Protein AF-A0A932DG18-F1 (afdb_monomer_lite)

Secondary structure (DSSP, 8-state):
---------PPPHHHHHHHHHHHHHHHHHGGGS-HHHHHHHHHHHHHTS--SSPPPPPPP--HHHHHHHHHHHHTT--HHHHHHHHHHHHHH-----PPP---

Sequence (103 aa):
MGNPHASGKRLSGAEMRRLLELREMIKVESLQLPRPLQHRLLEILETARPWQIPPQPLPEMSRGELIRAIRWRLGTIPLAGAQAAAEFIARHRIRRRPPSSAR

pLDDT: mean 82.1, std 17.54, range [35.34, 96.06]

Structure (mmCIF, N/CA/C/O backbone):
data_AF-A0A932DG18-F1
#
_entry.id   AF-A0A932DG18-F1
#
loop_
_atom_site.group_PDB
_atom_site.id
_atom_site.type_symbol
_atom_site.label_atom_id
_atom_site.label_alt_id
_atom_site.label_comp_id
_atom_site.label_asym_id
_atom_site.label_entity_id
_atom_site.label_seq_id
_atom_site.pdbx_PDB_ins_code
_atom_site.Cartn_x
_atom_site.Cartn_y
_atom_site.Cartn_z
_atom_site.occupancy
_atom_site.B_iso_or_equiv
_atom_site.auth_seq_id
_atom_site.auth_comp_id
_atom_site.auth_asym_id
_atom_site.auth_atom_id
_atom_site.pdbx_PDB_model_num
ATOM 1 N N . MET A 1 1 ? 25.057 14.277 -22.034 1.00 39.41 1 MET A N 1
ATOM 2 C CA . MET A 1 1 ? 24.244 14.055 -20.817 1.00 39.41 1 MET A CA 1
ATOM 3 C C . MET A 1 1 ? 22.809 13.801 -21.253 1.00 39.41 1 MET A C 1
ATOM 5 O O . MET A 1 1 ? 22.143 14.739 -21.660 1.00 39.41 1 MET A O 1
ATOM 9 N N . GLY A 1 2 ? 22.374 12.540 -21.297 1.00 35.34 2 GLY A N 1
ATOM 10 C CA . GLY A 1 2 ? 21.003 12.184 -21.675 1.00 35.34 2 GLY A CA 1
ATOM 11 C C . GLY A 1 2 ? 20.171 11.928 -20.424 1.00 35.34 2 GLY A C 1
ATOM 12 O O . GLY A 1 2 ? 20.551 11.084 -19.621 1.00 35.34 2 GLY A O 1
ATOM 13 N N . ASN A 1 3 ? 19.067 12.653 -20.253 1.00 44.03 3 ASN A N 1
ATOM 14 C CA . ASN A 1 3 ? 18.037 12.331 -19.265 1.00 44.03 3 ASN A CA 1
ATOM 15 C C . ASN A 1 3 ? 17.191 11.161 -19.796 1.00 44.03 3 ASN A C 1
ATOM 17 O O . ASN A 1 3 ? 16.498 11.351 -20.798 1.00 44.03 3 ASN A O 1
ATOM 21 N N . PRO A 1 4 ? 17.177 9.973 -19.161 1.00 43.81 4 PRO A N 1
ATOM 22 C CA . PRO A 1 4 ? 16.233 8.925 -19.511 1.00 43.81 4 PRO A CA 1
ATOM 23 C C . PRO A 1 4 ? 14.919 9.188 -18.767 1.00 43.81 4 PRO A C 1
ATOM 25 O O . PRO A 1 4 ? 14.626 8.580 -17.737 1.00 43.81 4 PRO A O 1
ATOM 28 N N . HIS A 1 5 ? 14.113 10.126 -19.267 1.00 43.00 5 HIS A N 1
ATOM 29 C CA . HIS A 1 5 ? 12.722 10.207 -18.839 1.00 43.00 5 HIS A CA 1
ATOM 30 C C . HIS A 1 5 ? 12.000 8.922 -19.252 1.00 43.00 5 HIS A C 1
ATOM 32 O O . HIS A 1 5 ? 11.795 8.664 -20.432 1.00 43.00 5 HIS A O 1
ATOM 38 N N . ALA A 1 6 ? 11.643 8.129 -18.240 1.00 49.78 6 ALA A N 1
ATOM 39 C CA . ALA A 1 6 ? 10.539 7.182 -18.239 1.00 49.78 6 ALA A CA 1
ATOM 40 C C . ALA A 1 6 ? 10.371 6.372 -19.537 1.00 49.78 6 ALA A C 1
ATOM 42 O O . ALA A 1 6 ? 9.382 6.516 -20.255 1.00 49.78 6 ALA A O 1
ATOM 43 N N . SER A 1 7 ? 11.281 5.426 -19.782 1.00 46.28 7 SER A N 1
ATOM 44 C CA . SER A 1 7 ? 10.915 4.239 -20.553 1.00 46.28 7 SER A CA 1
ATOM 45 C C . SER A 1 7 ? 9.737 3.587 -19.834 1.00 46.28 7 SER A C 1
ATOM 47 O O . SER A 1 7 ? 9.916 2.939 -18.802 1.00 46.28 7 SER A O 1
ATOM 49 N N . GLY A 1 8 ? 8.524 3.807 -20.343 1.00 56.59 8 GLY A N 1
ATOM 50 C CA . GLY A 1 8 ? 7.307 3.134 -19.912 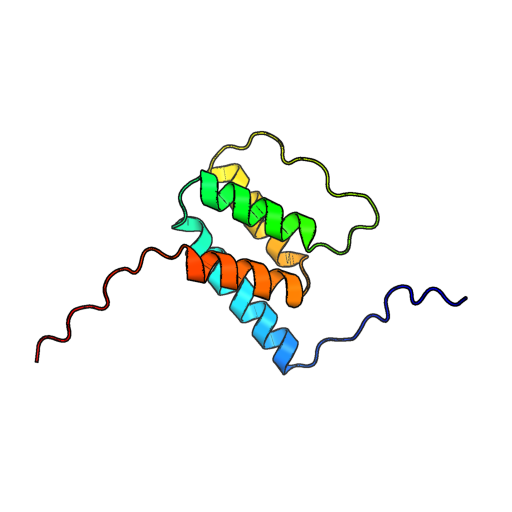1.00 56.59 8 GLY A CA 1
ATOM 51 C C . GLY A 1 8 ? 7.440 1.645 -20.195 1.00 56.59 8 GLY A C 1
ATOM 52 O O . GLY A 1 8 ? 6.939 1.143 -21.199 1.00 56.59 8 GLY A O 1
ATOM 53 N N . LYS A 1 9 ? 8.180 0.940 -19.337 1.00 67.56 9 LYS A N 1
ATOM 54 C CA . LYS A 1 9 ? 8.373 -0.498 -19.420 1.00 67.56 9 LYS A CA 1
ATOM 55 C C . LYS A 1 9 ? 7.006 -1.125 -19.191 1.00 67.56 9 LYS A C 1
ATOM 57 O O . LYS A 1 9 ? 6.499 -1.137 -18.070 1.00 67.56 9 LYS A O 1
ATOM 62 N N . ARG A 1 10 ? 6.375 -1.580 -20.276 1.00 75.88 10 ARG A N 1
ATOM 63 C CA . ARG A 1 10 ? 5.146 -2.368 -20.198 1.00 75.88 10 ARG A CA 1
ATOM 64 C C . ARG A 1 10 ? 5.430 -3.563 -19.297 1.00 75.88 10 ARG A C 1
ATOM 66 O O . ARG A 1 10 ? 6.379 -4.304 -19.543 1.00 75.88 10 ARG A O 1
ATOM 73 N N . LEU A 1 11 ? 4.624 -3.707 -18.248 1.00 80.88 11 LEU A N 1
ATOM 74 C CA . LEU A 1 11 ? 4.686 -4.869 -17.373 1.00 80.88 11 LEU A CA 1
ATOM 75 C C . LEU A 1 11 ? 4.423 -6.118 -18.214 1.00 80.88 11 LEU A C 1
ATOM 77 O O . LEU A 1 11 ? 3.499 -6.142 -19.032 1.00 80.88 11 LEU A O 1
ATOM 81 N N . SER A 1 12 ? 5.215 -7.159 -17.994 1.00 90.31 12 SER A N 1
ATOM 82 C CA . SER A 1 12 ? 4.888 -8.497 -18.470 1.00 90.31 12 SER A CA 1
ATOM 83 C C . SER A 1 12 ? 3.564 -8.973 -17.856 1.00 90.31 12 SER A C 1
ATOM 85 O O . SER A 1 12 ? 3.119 -8.479 -16.815 1.00 90.31 12 SER A O 1
ATOM 87 N N . GLY A 1 13 ? 2.928 -9.973 -18.473 1.00 90.69 13 GLY A N 1
ATOM 88 C CA . GLY A 1 13 ? 1.673 -10.532 -17.954 1.00 90.69 13 GLY A CA 1
ATOM 89 C C . GLY A 1 13 ? 1.793 -11.041 -16.510 1.00 90.69 13 GLY A C 1
ATOM 90 O O . GLY A 1 13 ? 0.887 -10.831 -15.703 1.00 90.69 13 GLY A O 1
ATOM 91 N N . ALA A 1 14 ? 2.937 -11.633 -16.155 1.00 92.94 14 ALA A N 1
ATOM 92 C CA . ALA A 1 14 ? 3.223 -12.087 -14.796 1.00 92.94 14 ALA A CA 1
ATOM 93 C C . ALA A 1 14 ? 3.357 -10.917 -13.805 1.00 92.94 14 ALA A C 1
ATOM 95 O O . ALA A 1 14 ? 2.790 -10.965 -12.715 1.00 92.94 14 ALA A O 1
ATOM 96 N N . GLU A 1 15 ? 4.047 -9.840 -14.192 1.00 91.31 15 GLU A N 1
ATOM 97 C CA . GLU A 1 15 ? 4.183 -8.632 -13.367 1.00 91.31 15 GLU A CA 1
ATOM 98 C C . GLU A 1 15 ? 2.841 -7.921 -13.162 1.00 91.31 15 GLU A C 1
ATOM 100 O O . GLU A 1 15 ? 2.553 -7.456 -12.059 1.00 91.31 15 GLU A O 1
ATOM 105 N N . MET A 1 16 ? 1.990 -7.876 -14.193 1.00 92.88 16 MET A N 1
ATOM 106 C CA . MET A 1 16 ? 0.639 -7.324 -14.082 1.00 92.88 16 MET A CA 1
ATOM 107 C C . MET A 1 16 ? -0.219 -8.149 -13.120 1.00 92.88 16 MET A C 1
ATOM 109 O O . MET A 1 16 ? -0.848 -7.596 -12.218 1.00 92.88 16 MET A O 1
ATOM 113 N N . ARG A 1 17 ? -0.212 -9.480 -13.263 1.00 93.88 17 ARG A N 1
ATOM 114 C CA . ARG A 1 17 ? -0.927 -10.373 -12.343 1.00 93.88 17 ARG A CA 1
ATOM 115 C C . ARG A 1 17 ? -0.445 -10.177 -10.908 1.00 93.88 17 ARG A C 1
ATOM 117 O O . ARG A 1 17 ? -1.260 -9.991 -10.008 1.00 93.88 17 ARG A O 1
ATOM 124 N N . ARG A 1 18 ? 0.874 -10.116 -10.711 1.00 94.25 18 ARG A N 1
ATOM 125 C CA . ARG A 1 18 ? 1.475 -9.873 -9.399 1.00 94.25 18 ARG A CA 1
ATOM 126 C C . ARG A 1 18 ? 1.059 -8.526 -8.812 1.00 94.25 18 ARG A C 1
ATOM 128 O O . ARG A 1 18 ? 0.760 -8.449 -7.625 1.00 94.25 18 ARG A O 1
ATOM 135 N N . LEU A 1 19 ? 1.013 -7.472 -9.624 1.00 94.25 19 LEU A N 1
ATOM 136 C CA . LEU A 1 19 ? 0.546 -6.154 -9.196 1.00 94.25 19 LE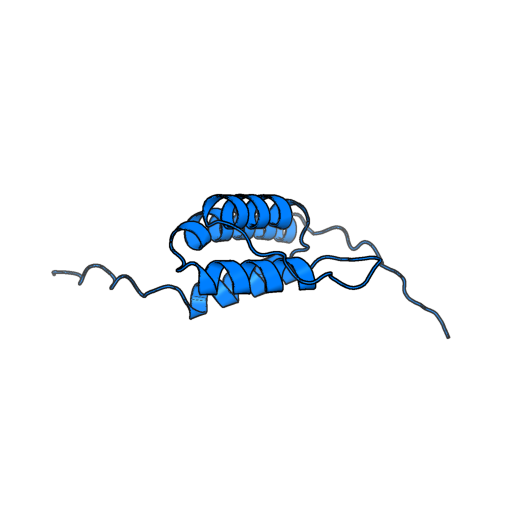U A CA 1
ATOM 137 C C . LEU A 1 19 ? -0.903 -6.209 -8.694 1.00 94.25 19 LEU A C 1
ATOM 139 O O . LEU A 1 19 ? -1.199 -5.656 -7.637 1.00 94.25 19 LEU A O 1
ATOM 143 N N . LEU A 1 20 ? -1.794 -6.887 -9.421 1.00 94.19 20 LEU A N 1
ATOM 144 C CA . LEU A 1 20 ? -3.196 -7.041 -9.020 1.00 94.19 20 LEU A CA 1
ATOM 145 C C . LEU A 1 20 ? -3.334 -7.831 -7.712 1.00 94.19 20 LEU A C 1
ATOM 147 O O . LEU A 1 20 ? -4.056 -7.397 -6.815 1.00 94.19 20 LEU A O 1
ATOM 151 N N . GLU A 1 21 ? -2.593 -8.931 -7.565 1.00 96.06 21 GLU A N 1
ATOM 152 C CA . GLU A 1 21 ? -2.562 -9.730 -6.332 1.00 96.06 21 GLU A CA 1
ATOM 153 C C . GLU A 1 21 ? -2.103 -8.902 -5.125 1.00 96.06 21 GLU A C 1
ATOM 155 O O . GLU A 1 21 ? -2.734 -8.927 -4.067 1.00 96.06 21 GLU A O 1
ATOM 160 N N . LEU A 1 22 ? -1.025 -8.126 -5.286 1.00 96.06 22 LEU A N 1
ATOM 161 C CA . LEU A 1 22 ? -0.518 -7.259 -4.224 1.00 96.06 22 LEU A CA 1
ATOM 162 C C . LEU A 1 22 ? -1.532 -6.170 -3.865 1.00 96.06 22 LEU A C 1
ATOM 164 O O . LEU A 1 22 ? -1.775 -5.941 -2.683 1.00 96.06 22 LEU A O 1
ATOM 168 N N . ARG A 1 23 ? -2.162 -5.529 -4.858 1.00 95.38 23 ARG A N 1
ATOM 169 C CA . ARG A 1 23 ? -3.195 -4.506 -4.624 1.00 95.38 23 ARG A CA 1
ATOM 170 C C . ARG A 1 23 ? -4.354 -5.056 -3.800 1.00 95.38 23 ARG A C 1
ATOM 172 O O . ARG A 1 23 ? -4.786 -4.396 -2.856 1.00 95.38 23 ARG A O 1
ATOM 179 N N . GLU A 1 24 ? -4.827 -6.255 -4.128 1.00 95.12 24 GLU A N 1
ATOM 180 C CA . GLU A 1 24 ? -5.931 -6.878 -3.402 1.00 95.12 24 GLU A CA 1
ATOM 181 C C . GLU A 1 24 ? -5.537 -7.237 -1.965 1.00 95.12 24 GLU A C 1
ATOM 183 O O . GLU A 1 24 ? -6.259 -6.907 -1.023 1.00 95.12 24 GLU A O 1
ATOM 188 N N . MET A 1 25 ? -4.350 -7.818 -1.774 1.00 95.38 25 MET A N 1
ATOM 189 C CA . MET A 1 25 ? -3.835 -8.137 -0.442 1.00 95.38 25 MET A CA 1
ATOM 190 C C . MET A 1 25 ? -3.671 -6.881 0.426 1.00 95.38 25 MET A C 1
ATOM 192 O O . MET A 1 25 ? -4.157 -6.851 1.557 1.00 95.38 25 MET A O 1
ATOM 196 N N . ILE A 1 26 ? -3.083 -5.807 -0.112 1.00 94.69 26 ILE A N 1
ATOM 197 C CA . ILE A 1 26 ? -2.907 -4.539 0.614 1.00 94.69 26 ILE A CA 1
ATOM 198 C C . ILE A 1 26 ? -4.268 -3.925 0.971 1.00 94.69 26 ILE A C 1
ATOM 200 O O . ILE A 1 26 ? -4.460 -3.442 2.091 1.00 94.69 26 ILE A O 1
ATOM 204 N N . LYS A 1 27 ? -5.244 -3.975 0.053 1.00 93.81 27 LYS A N 1
ATOM 205 C CA . LYS A 1 27 ? -6.614 -3.494 0.293 1.00 93.81 27 LYS A CA 1
ATOM 206 C C . LYS A 1 27 ? -7.257 -4.179 1.499 1.00 93.81 27 LYS A C 1
ATOM 208 O O . LYS A 1 27 ? -7.910 -3.501 2.289 1.00 93.81 27 LYS A O 1
ATOM 213 N N . VAL A 1 28 ? -7.090 -5.492 1.634 1.00 93.31 28 VAL A N 1
ATOM 214 C CA . VAL A 1 28 ? -7.663 -6.271 2.741 1.00 93.31 28 VAL A CA 1
ATOM 215 C C . VAL A 1 28 ? -6.891 -6.037 4.041 1.00 93.31 28 VAL A C 1
ATOM 217 O O . VAL A 1 28 ? -7.489 -5.693 5.060 1.00 93.31 28 VAL A O 1
ATOM 220 N N . GLU A 1 29 ? -5.568 -6.174 4.012 1.00 92.06 29 GLU A N 1
ATOM 221 C CA . GLU A 1 29 ? -4.730 -6.127 5.216 1.00 92.06 29 GLU A CA 1
ATOM 222 C C . GLU A 1 29 ? -4.658 -4.715 5.825 1.00 92.06 29 GLU A C 1
ATOM 224 O O . GLU A 1 29 ? -4.643 -4.565 7.046 1.00 92.06 29 GLU A O 1
ATOM 229 N N . SER A 1 30 ? -4.724 -3.656 5.008 1.00 91.44 30 SER A N 1
ATOM 230 C CA . SER A 1 30 ? -4.770 -2.264 5.495 1.00 91.44 30 SER A CA 1
ATOM 231 C C . SER A 1 30 ? -5.946 -1.976 6.438 1.00 91.44 30 SER A C 1
ATOM 233 O O . SER A 1 30 ? -5.828 -1.134 7.331 1.00 91.44 30 SER A O 1
ATOM 235 N N . LEU A 1 31 ? -7.065 -2.700 6.308 1.00 91.38 31 LEU A N 1
ATOM 236 C CA . LEU A 1 31 ? -8.219 -2.567 7.205 1.00 91.38 31 LEU A CA 1
ATOM 237 C C . LEU A 1 31 ? -7.908 -3.042 8.629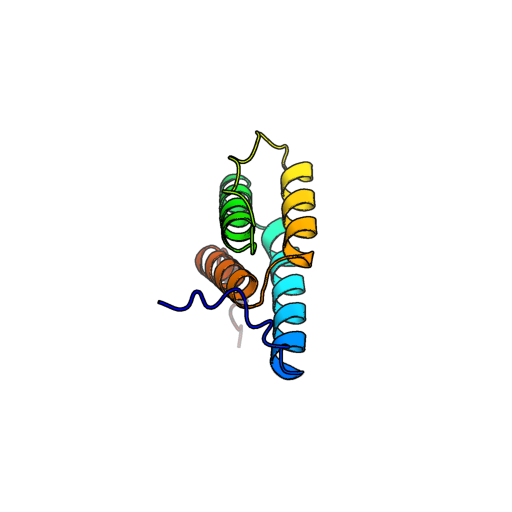 1.00 91.38 31 LEU A C 1
ATOM 239 O O . LEU A 1 31 ? -8.502 -2.539 9.585 1.00 91.38 31 LEU A O 1
ATOM 243 N N . GLN A 1 32 ? -6.986 -3.998 8.757 1.00 90.25 32 GLN A N 1
ATOM 244 C CA . GLN A 1 32 ? -6.570 -4.594 10.027 1.00 90.25 32 GLN A CA 1
ATOM 245 C C . GLN A 1 32 ? -5.462 -3.789 10.714 1.00 90.25 32 GLN A C 1
ATOM 247 O O . GLN A 1 32 ? -5.188 -4.003 11.894 1.00 90.25 32 GLN A O 1
ATOM 252 N N . LEU A 1 33 ? -4.828 -2.853 10.002 1.00 90.00 33 LEU A N 1
ATOM 253 C CA . LEU A 1 33 ? -3.791 -2.010 10.578 1.00 90.00 33 LEU A CA 1
ATOM 254 C C . LEU A 1 33 ? -4.380 -0.985 11.567 1.00 90.00 33 LEU A C 1
ATOM 256 O O . LEU A 1 33 ? -5.407 -0.358 11.281 1.00 90.00 33 LEU A O 1
ATOM 260 N N . PRO A 1 34 ? -3.704 -0.738 12.702 1.00 91.19 34 PRO A N 1
ATOM 261 C CA . PRO A 1 34 ? -3.923 0.446 13.527 1.00 91.19 34 PRO A CA 1
ATOM 262 C C . PRO A 1 34 ? -3.791 1.745 12.717 1.00 91.19 34 PRO A C 1
ATOM 264 O O . PRO A 1 34 ? -2.986 1.825 11.788 1.00 91.19 34 PRO A O 1
ATOM 267 N N . ARG A 1 35 ? -4.524 2.798 13.103 1.00 91.50 35 ARG A N 1
ATOM 268 C CA . ARG A 1 35 ? -4.544 4.096 12.392 1.00 91.50 35 ARG A CA 1
ATOM 269 C C . ARG A 1 35 ? -3.144 4.687 12.120 1.00 91.50 35 ARG A C 1
ATOM 271 O O . ARG A 1 35 ? -2.926 5.105 10.985 1.00 91.50 35 ARG A O 1
ATOM 278 N N . PRO A 1 36 ? -2.174 4.676 13.061 1.00 91.19 36 PRO A N 1
ATOM 279 C CA . PRO A 1 36 ? -0.825 5.177 12.773 1.00 91.19 36 PRO A CA 1
ATOM 280 C C . PRO A 1 36 ? -0.125 4.404 11.646 1.00 91.19 36 PRO A C 1
ATOM 282 O O . PRO A 1 36 ? 0.558 4.991 10.812 1.00 91.19 36 PRO A O 1
ATOM 285 N N . LEU A 1 37 ? -0.341 3.088 11.574 1.00 93.25 37 LEU A N 1
ATOM 286 C CA . LEU A 1 37 ? 0.228 2.242 10.526 1.00 93.25 37 LEU A CA 1
ATOM 287 C C . LEU A 1 37 ? -0.504 2.405 9.190 1.00 93.25 37 LEU A C 1
ATOM 289 O O . LEU A 1 37 ? 0.131 2.314 8.145 1.00 93.25 37 LEU A O 1
ATOM 293 N N . GLN A 1 38 ? -1.805 2.712 9.202 1.00 93.69 38 GLN A N 1
ATOM 294 C CA . GLN A 1 38 ? -2.526 3.125 7.992 1.00 93.69 38 GLN A CA 1
ATOM 295 C C . GLN A 1 38 ? -1.960 4.433 7.425 1.00 93.69 38 GLN A C 1
ATOM 297 O O . GLN A 1 38 ? -1.795 4.546 6.214 1.00 93.69 38 GLN A O 1
ATOM 302 N N . HIS A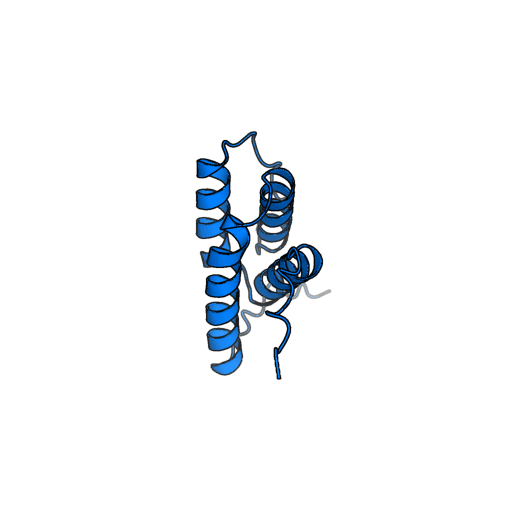 1 39 ? -1.612 5.392 8.289 1.00 93.88 39 HIS A N 1
ATOM 303 C CA . HIS A 1 39 ? -0.985 6.646 7.869 1.00 93.88 39 HIS A CA 1
ATOM 304 C C . HIS A 1 39 ? 0.383 6.402 7.224 1.00 93.88 39 HIS A C 1
ATOM 306 O O . HIS A 1 39 ? 0.621 6.826 6.097 1.00 93.88 39 HIS A O 1
ATOM 312 N N . ARG A 1 40 ? 1.247 5.618 7.881 1.00 93.38 40 ARG A N 1
ATOM 313 C CA . ARG A 1 40 ? 2.554 5.228 7.324 1.00 93.38 40 ARG A CA 1
ATOM 314 C C . ARG A 1 40 ? 2.432 4.455 6.013 1.00 93.38 40 ARG A C 1
ATOM 316 O O . ARG A 1 40 ? 3.206 4.686 5.091 1.00 93.38 40 ARG A O 1
ATOM 323 N N . LEU A 1 41 ? 1.445 3.567 5.901 1.00 94.62 41 LEU A N 1
ATOM 324 C CA . LEU A 1 41 ? 1.158 2.881 4.645 1.00 94.62 41 LEU A CA 1
ATOM 325 C C . LEU A 1 41 ? 0.783 3.882 3.544 1.00 94.62 41 LEU A C 1
ATOM 327 O O . LEU A 1 41 ? 1.276 3.762 2.428 1.00 94.62 41 LEU A O 1
ATOM 331 N N . LEU A 1 42 ? -0.058 4.874 3.845 1.00 94.19 42 LEU A N 1
ATOM 332 C CA . LEU A 1 42 ? -0.431 5.910 2.883 1.00 94.19 42 LEU A CA 1
ATOM 333 C C . LEU A 1 42 ? 0.778 6.757 2.452 1.00 94.19 42 LEU A C 1
ATOM 335 O O . LEU A 1 42 ? 0.903 7.040 1.266 1.00 94.19 42 LEU A O 1
ATOM 339 N N . GLU A 1 43 ? 1.695 7.087 3.362 1.00 92.75 43 GLU A N 1
ATOM 340 C CA . GLU A 1 43 ? 2.952 7.780 3.031 1.00 92.75 43 GLU A CA 1
ATOM 341 C C . GLU A 1 43 ? 3.796 6.973 2.039 1.00 92.75 43 GLU A C 1
ATOM 343 O O . GLU A 1 43 ? 4.216 7.507 1.015 1.00 92.75 43 GLU A O 1
ATOM 348 N N . ILE A 1 44 ? 3.981 5.670 2.288 1.00 93.31 44 ILE A N 1
ATOM 349 C CA . ILE A 1 44 ? 4.711 4.771 1.375 1.00 93.31 44 ILE A CA 1
ATOM 350 C C . ILE A 1 44 ? 4.068 4.776 -0.013 1.00 93.31 44 ILE A C 1
ATOM 352 O O . ILE A 1 44 ? 4.762 4.844 -1.030 1.00 93.31 44 ILE A O 1
ATOM 356 N N . LEU A 1 45 ? 2.736 4.705 -0.058 1.00 92.69 45 LEU A N 1
ATOM 357 C CA . LEU A 1 45 ? 1.989 4.719 -1.307 1.00 92.69 45 LEU A CA 1
ATOM 358 C C . LEU A 1 45 ? 2.144 6.042 -2.051 1.00 92.69 45 LEU A C 1
ATOM 360 O O . LEU A 1 45 ? 2.337 6.003 -3.262 1.00 92.69 45 LEU A O 1
ATOM 364 N N . GLU A 1 4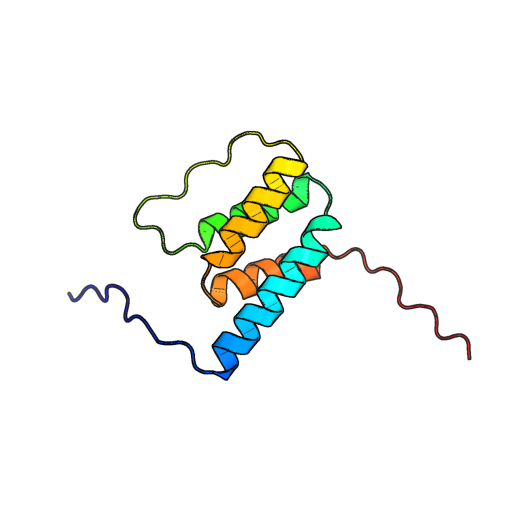6 ? 2.086 7.180 -1.356 1.00 90.31 46 GLU A N 1
ATOM 365 C CA . GLU A 1 46 ? 2.322 8.485 -1.968 1.00 90.31 46 GLU A CA 1
ATOM 366 C C . GLU A 1 46 ? 3.754 8.574 -2.495 1.00 90.31 46 GLU A C 1
ATOM 368 O O . GLU A 1 46 ? 3.925 8.865 -3.670 1.00 90.31 46 GLU A O 1
ATOM 373 N N . THR A 1 47 ? 4.789 8.248 -1.716 1.00 88.31 47 THR A N 1
ATOM 374 C CA . THR A 1 47 ? 6.189 8.313 -2.183 1.00 88.31 47 THR A CA 1
ATOM 375 C C . THR A 1 47 ? 6.449 7.442 -3.413 1.00 88.31 47 THR A C 1
ATOM 377 O O . THR A 1 47 ? 7.266 7.797 -4.258 1.00 88.31 47 THR A O 1
ATOM 380 N N . ALA A 1 48 ? 5.749 6.316 -3.545 1.00 88.75 48 ALA A N 1
ATOM 381 C CA . ALA A 1 48 ? 5.928 5.404 -4.667 1.00 88.75 48 ALA A CA 1
ATOM 382 C C . ALA A 1 48 ? 5.227 5.841 -5.965 1.00 88.75 48 ALA A C 1
ATOM 384 O O . ALA A 1 48 ? 5.403 5.187 -7.000 1.00 88.75 48 ALA A O 1
ATOM 385 N N . ARG A 1 49 ? 4.397 6.892 -5.943 1.00 83.44 49 ARG A N 1
ATOM 386 C CA . ARG A 1 49 ? 3.745 7.370 -7.167 1.00 83.44 49 ARG A CA 1
ATOM 387 C C . ARG A 1 49 ? 4.776 8.036 -8.082 1.00 83.44 49 ARG A C 1
ATOM 389 O O . ARG A 1 49 ? 5.685 8.710 -7.602 1.00 83.44 49 ARG A O 1
ATOM 396 N N . PRO A 1 50 ? 4.622 7.893 -9.409 1.00 81.62 50 PRO A N 1
ATOM 397 C CA . PRO A 1 50 ? 5.472 8.566 -10.382 1.00 81.62 50 PRO A CA 1
ATOM 398 C C . PRO A 1 50 ? 5.050 10.033 -10.487 1.00 81.62 50 PRO A C 1
ATOM 400 O O . PRO A 1 50 ? 4.451 10.458 -11.477 1.00 81.62 50 PRO A O 1
ATOM 403 N N . TRP A 1 51 ? 5.265 10.797 -9.421 1.00 72.56 51 TRP A N 1
ATOM 404 C CA . TRP A 1 51 ? 4.869 12.188 -9.410 1.00 72.56 51 TRP A CA 1
ATOM 405 C C . TRP A 1 51 ? 5.686 13.007 -10.396 1.00 72.56 51 TRP A C 1
ATOM 407 O O . TRP A 1 51 ? 6.891 12.819 -10.543 1.00 72.56 51 TRP A O 1
ATOM 417 N N . GLN A 1 52 ? 5.024 13.987 -11.001 1.00 69.06 52 GLN A N 1
ATOM 418 C CA . GLN A 1 52 ? 5.707 15.079 -11.691 1.00 69.06 52 GLN A CA 1
ATOM 419 C C . GLN A 1 52 ? 6.094 16.211 -10.719 1.00 69.06 52 GLN A C 1
ATOM 421 O O . GLN A 1 52 ? 6.871 17.087 -11.075 1.00 69.06 52 GLN A O 1
ATOM 426 N N . ILE A 1 53 ? 5.550 16.195 -9.494 1.00 72.75 53 ILE A N 1
ATOM 427 C CA . ILE A 1 53 ? 5.661 17.248 -8.473 1.00 72.75 53 ILE A CA 1
ATOM 428 C C . ILE A 1 53 ? 5.993 16.587 -7.122 1.00 72.75 53 ILE A C 1
ATOM 430 O O . ILE A 1 53 ? 5.523 15.477 -6.883 1.00 72.75 53 ILE A O 1
ATOM 434 N N . PRO A 1 54 ? 6.766 17.212 -6.217 1.00 70.75 54 PRO A N 1
ATOM 435 C CA . PRO A 1 54 ? 7.054 16.625 -4.911 1.00 70.75 54 PRO A CA 1
ATOM 436 C C . PRO A 1 54 ? 5.782 16.196 -4.152 1.00 70.75 54 PRO A C 1
ATOM 438 O O . PRO A 1 54 ? 4.789 16.932 -4.173 1.00 70.75 54 PRO A O 1
ATOM 441 N N . PRO A 1 55 ? 5.790 15.028 -3.479 1.00 70.81 55 PRO A N 1
ATOM 442 C CA . PRO A 1 55 ? 4.651 14.574 -2.690 1.00 70.81 55 PRO A CA 1
ATOM 443 C C . PRO A 1 55 ? 4.329 15.589 -1.590 1.00 70.81 55 PRO A C 1
ATOM 445 O O . PRO A 1 55 ? 5.209 16.015 -0.841 1.00 70.81 55 PRO A O 1
ATOM 448 N N . GLN A 1 56 ? 3.059 15.980 -1.506 1.00 74.19 56 GLN A N 1
ATOM 449 C CA . GLN A 1 56 ? 2.577 16.883 -0.465 1.00 74.19 56 GLN A CA 1
ATOM 450 C C . GLN A 1 56 ? 2.398 16.128 0.859 1.00 74.19 56 GLN A C 1
ATOM 452 O O . GLN A 1 56 ? 2.105 14.927 0.842 1.00 74.19 56 GLN A O 1
ATOM 457 N N . PRO A 1 57 ? 2.549 16.808 2.009 1.00 77.75 57 PRO A N 1
ATOM 458 C CA . PRO A 1 57 ? 2.231 16.208 3.295 1.00 77.75 57 PRO A CA 1
ATOM 459 C C . PRO A 1 57 ? 0.763 15.775 3.329 1.00 77.75 57 PRO A C 1
ATOM 461 O O . PRO A 1 57 ? -0.124 16.462 2.818 1.00 77.75 57 PRO A O 1
ATOM 464 N N . LEU A 1 58 ? 0.511 14.617 3.935 1.00 80.50 58 LEU A N 1
ATOM 465 C CA . LEU A 1 58 ? -0.844 14.109 4.099 1.00 80.50 58 LEU A CA 1
ATOM 466 C C . LEU A 1 58 ? -1.603 14.985 5.106 1.00 80.50 58 LEU A C 1
ATOM 468 O O . LEU A 1 58 ? -1.081 15.222 6.198 1.00 80.50 58 LEU A O 1
ATOM 472 N N . PRO A 1 59 ? -2.818 15.457 4.777 1.00 81.62 59 PRO A N 1
ATOM 473 C CA . PRO A 1 59 ? -3.652 16.160 5.740 1.00 81.62 59 PRO A CA 1
ATOM 474 C C . PRO A 1 59 ? -4.118 15.208 6.846 1.00 81.62 59 PRO A C 1
ATOM 476 O O . PRO A 1 59 ? -4.130 13.985 6.678 1.00 81.62 59 PRO A O 1
ATOM 479 N N . GLU A 1 60 ? -4.572 15.769 7.966 1.00 85.94 60 GLU A N 1
ATOM 480 C CA . GLU A 1 60 ? -5.234 14.972 8.992 1.00 85.94 60 GLU A CA 1
ATOM 481 C C . GLU A 1 60 ? -6.512 14.340 8.427 1.00 85.94 60 GLU A C 1
ATOM 483 O O . GLU A 1 60 ? -7.396 15.020 7.912 1.00 85.94 60 GLU A O 1
ATOM 488 N N . MET A 1 61 ? -6.598 13.012 8.511 1.00 89.44 61 MET A N 1
ATOM 489 C CA . MET A 1 61 ? -7.708 12.231 7.965 1.00 89.44 61 MET A CA 1
ATOM 490 C C . MET A 1 61 ? -8.339 11.356 9.045 1.00 89.44 61 MET A C 1
ATOM 492 O O . MET A 1 61 ? -7.648 10.735 9.866 1.00 89.44 61 MET A O 1
ATOM 496 N N . SER A 1 62 ? -9.664 11.229 9.010 1.00 90.50 62 SER A N 1
ATOM 497 C CA . SER A 1 62 ? -10.382 10.191 9.744 1.00 90.50 62 SER A CA 1
ATOM 498 C C . SER A 1 62 ? -9.971 8.796 9.260 1.00 90.50 62 SER A C 1
ATOM 500 O O . SER A 1 62 ? -9.396 8.604 8.186 1.00 90.50 62 SER A O 1
ATOM 502 N N . ARG A 1 63 ? -10.308 7.765 10.042 1.00 85.62 63 ARG A N 1
ATOM 503 C CA . ARG A 1 63 ? -10.016 6.375 9.661 1.00 85.62 63 ARG A CA 1
ATOM 504 C C . ARG A 1 63 ? -10.674 5.986 8.329 1.00 85.62 63 ARG A C 1
ATOM 506 O O . ARG A 1 63 ? -10.065 5.284 7.527 1.00 85.62 63 ARG A O 1
ATOM 513 N N . GLY A 1 64 ? -11.904 6.441 8.083 1.00 89.81 64 GLY A N 1
ATOM 514 C CA . GLY A 1 64 ? -12.614 6.167 6.832 1.00 89.81 64 GLY A CA 1
ATOM 515 C C . GLY A 1 64 ? -11.951 6.833 5.626 1.00 89.81 64 GLY A C 1
ATOM 516 O O . GLY A 1 64 ? -11.826 6.213 4.570 1.00 89.81 64 GLY A O 1
ATOM 517 N N . GLU A 1 65 ? -11.477 8.067 5.794 1.00 93.06 65 GLU A N 1
ATOM 518 C CA . GLU A 1 65 ? -10.749 8.806 4.758 1.00 93.06 65 GLU A CA 1
ATOM 519 C C . GLU A 1 65 ? -9.393 8.173 4.451 1.00 93.06 65 GLU A C 1
ATOM 521 O O . GLU A 1 65 ? -9.093 7.971 3.277 1.00 93.06 65 GLU A O 1
ATOM 526 N N . LEU A 1 66 ? -8.640 7.740 5.469 1.00 92.31 66 LEU A N 1
ATOM 527 C CA . LEU A 1 66 ? -7.378 7.013 5.282 1.00 92.31 66 LEU A CA 1
ATOM 528 C C . LEU A 1 66 ? -7.565 5.754 4.434 1.00 92.31 66 LEU A C 1
ATOM 530 O O . LEU A 1 66 ? -6.830 5.531 3.473 1.00 92.31 66 LEU A O 1
ATOM 534 N N . ILE A 1 67 ? -8.581 4.944 4.738 1.00 92.12 67 ILE A N 1
ATOM 535 C CA . ILE A 1 67 ? -8.868 3.730 3.964 1.00 92.12 67 ILE A CA 1
ATOM 536 C C . ILE A 1 67 ? -9.257 4.059 2.520 1.00 92.12 67 ILE A C 1
ATOM 538 O O . ILE A 1 67 ? -8.799 3.382 1.594 1.00 92.12 67 ILE A O 1
ATOM 542 N N . ARG A 1 68 ? -10.084 5.089 2.294 1.00 93.25 68 ARG A N 1
ATOM 543 C CA . ARG A 1 68 ? -10.429 5.523 0.930 1.00 93.25 68 ARG A CA 1
ATOM 544 C C . ARG A 1 68 ? -9.200 6.026 0.177 1.00 93.25 68 ARG A C 1
ATOM 546 O O . ARG A 1 68 ? -9.022 5.653 -0.981 1.00 93.25 68 ARG A O 1
ATOM 553 N N . ALA A 1 69 ? -8.342 6.807 0.830 1.00 92.88 69 ALA A N 1
ATOM 554 C CA . ALA A 1 69 ? -7.107 7.309 0.248 1.00 92.88 69 ALA A CA 1
ATOM 555 C C . ALA A 1 69 ? -6.192 6.148 -0.157 1.00 92.88 69 ALA A C 1
ATOM 557 O O . ALA A 1 69 ? -5.840 6.049 -1.330 1.00 92.88 69 ALA A O 1
ATOM 558 N N . ILE A 1 70 ? -5.905 5.207 0.749 1.00 93.94 70 ILE A N 1
ATOM 559 C CA . ILE A 1 70 ? -5.107 4.003 0.460 1.00 93.94 70 ILE A CA 1
ATOM 560 C C . ILE A 1 70 ? -5.659 3.264 -0.766 1.00 93.94 70 ILE A C 1
ATOM 562 O O . ILE A 1 70 ? -4.919 2.990 -1.710 1.00 93.94 70 ILE A O 1
ATOM 566 N N . ARG A 1 71 ? -6.973 3.000 -0.803 1.00 93.44 71 ARG A N 1
ATOM 567 C CA . ARG A 1 71 ? -7.632 2.318 -1.932 1.00 93.44 71 ARG A CA 1
ATOM 568 C C . ARG A 1 71 ? -7.457 3.056 -3.251 1.00 93.44 71 ARG A C 1
ATOM 570 O O . ARG A 1 71 ? -7.133 2.431 -4.257 1.00 93.44 71 ARG A O 1
ATOM 577 N N . TRP A 1 72 ? -7.654 4.371 -3.246 1.00 91.75 72 TRP A N 1
ATOM 578 C CA . TRP A 1 72 ? -7.480 5.187 -4.442 1.00 91.75 72 TRP A CA 1
ATOM 579 C C . TRP A 1 72 ? -6.028 5.153 -4.931 1.00 91.75 72 TRP A C 1
ATOM 581 O O . TRP A 1 72 ? -5.772 4.947 -6.117 1.00 91.75 72 TRP A O 1
ATOM 591 N N . ARG A 1 73 ? -5.063 5.266 -4.009 1.00 90.00 73 ARG A N 1
ATOM 592 C CA . ARG A 1 73 ? -3.631 5.257 -4.329 1.00 90.00 73 ARG A CA 1
ATOM 593 C C . ARG A 1 73 ? -3.191 3.936 -4.938 1.00 90.00 73 ARG A C 1
ATOM 595 O O . ARG A 1 73 ? -2.480 3.958 -5.943 1.00 90.00 73 ARG A O 1
ATOM 602 N N . LEU A 1 74 ? -3.667 2.808 -4.407 1.00 91.88 74 LEU A N 1
ATOM 603 C CA . LEU A 1 74 ? -3.354 1.471 -4.924 1.00 91.88 74 LEU A CA 1
ATOM 604 C C . LEU A 1 74 ? -3.652 1.319 -6.418 1.00 91.88 74 LEU A C 1
ATOM 606 O O . LEU A 1 74 ? -2.916 0.616 -7.102 1.00 91.88 74 LEU A O 1
ATOM 610 N N . GLY A 1 75 ? -4.672 2.001 -6.947 1.00 89.12 75 GLY A N 1
ATOM 611 C CA . GLY A 1 75 ? -4.977 1.985 -8.381 1.00 89.12 75 GLY A CA 1
ATOM 612 C C . GLY A 1 75 ? -3.878 2.598 -9.258 1.00 89.12 75 GLY A C 1
ATOM 613 O O . GLY A 1 75 ? -3.747 2.238 -10.428 1.00 89.12 75 GLY A O 1
ATOM 614 N N . THR A 1 76 ? -3.054 3.474 -8.684 1.00 88.19 76 THR A N 1
ATOM 615 C CA . THR A 1 76 ? -2.126 4.352 -9.413 1.00 88.19 76 THR A CA 1
ATOM 616 C C . THR A 1 76 ? -0.648 4.054 -9.167 1.00 88.19 76 THR A C 1
ATOM 618 O O . THR A 1 76 ? 0.196 4.565 -9.899 1.00 88.19 76 THR A O 1
ATOM 621 N N . ILE A 1 77 ? -0.314 3.237 -8.163 1.00 90.44 77 ILE A N 1
ATOM 622 C CA . ILE A 1 77 ? 1.084 2.897 -7.872 1.00 90.44 77 ILE A CA 1
ATOM 623 C C . ILE A 1 77 ? 1.647 1.872 -8.874 1.00 90.44 77 ILE A C 1
ATOM 625 O O . ILE A 1 77 ? 0.912 0.973 -9.316 1.00 90.44 77 ILE A O 1
ATOM 629 N N . PRO A 1 78 ? 2.954 1.952 -9.182 1.00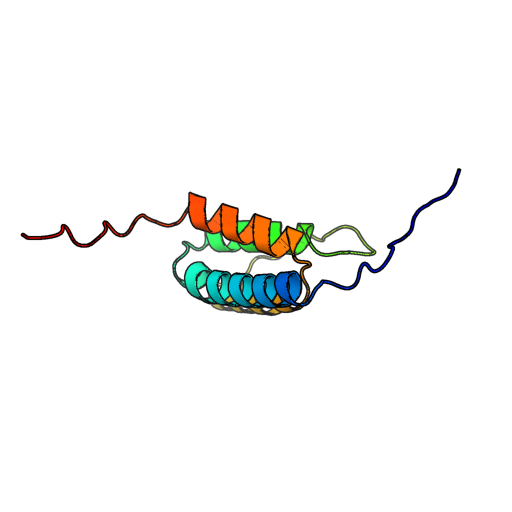 92.19 78 PRO A N 1
ATOM 630 C CA . PRO A 1 78 ? 3.669 0.920 -9.924 1.00 92.19 78 PRO A CA 1
ATOM 631 C C . PRO A 1 78 ? 3.919 -0.329 -9.062 1.00 92.19 78 PRO A C 1
ATOM 633 O O . PRO A 1 78 ? 3.758 -0.310 -7.839 1.00 92.19 78 PRO A O 1
ATOM 636 N N . LEU A 1 79 ? 4.372 -1.415 -9.698 1.00 92.12 79 LEU A N 1
ATOM 637 C CA . LEU A 1 79 ? 4.692 -2.685 -9.030 1.00 92.12 79 LEU A CA 1
ATOM 638 C C . LEU A 1 79 ? 5.674 -2.527 -7.865 1.00 92.12 79 LEU A C 1
ATOM 640 O O . LEU A 1 79 ? 5.408 -3.061 -6.792 1.00 92.12 79 LEU A O 1
ATOM 644 N N . ALA A 1 80 ? 6.738 -1.742 -8.038 1.00 91.12 80 ALA A N 1
ATOM 645 C CA . ALA A 1 80 ? 7.703 -1.469 -6.971 1.00 91.12 80 ALA A CA 1
ATOM 646 C C . ALA A 1 80 ? 7.040 -0.851 -5.724 1.00 91.12 80 ALA A C 1
ATOM 648 O O . ALA A 1 80 ? 7.310 -1.264 -4.598 1.00 91.12 80 ALA A O 1
ATOM 649 N N . GLY A 1 81 ? 6.099 0.079 -5.921 1.00 93.12 81 GLY A N 1
ATOM 650 C CA . GLY A 1 81 ? 5.321 0.668 -4.831 1.00 93.12 81 GLY A CA 1
ATOM 651 C C . GLY A 1 81 ? 4.424 -0.343 -4.126 1.00 93.12 81 GLY A C 1
ATOM 652 O O . GLY A 1 81 ? 4.357 -0.374 -2.898 1.00 93.12 81 GLY A O 1
ATOM 653 N N . ALA A 1 82 ? 3.771 -1.216 -4.897 1.00 94.75 82 ALA A N 1
ATOM 654 C CA . ALA A 1 82 ? 2.950 -2.288 -4.342 1.00 94.75 82 ALA A CA 1
ATOM 655 C C . ALA A 1 82 ? 3.794 -3.293 -3.537 1.00 94.75 82 ALA A C 1
ATOM 657 O O . ALA A 1 82 ? 3.361 -3.752 -2.484 1.00 94.75 82 ALA A O 1
ATOM 658 N N . GLN A 1 83 ? 5.010 -3.605 -3.989 1.00 96.00 83 GLN A N 1
ATOM 659 C CA . GLN A 1 83 ? 5.939 -4.479 -3.269 1.00 96.00 83 GLN A CA 1
ATOM 660 C C . GLN A 1 83 ? 6.384 -3.864 -1.937 1.00 96.00 83 GLN A C 1
ATOM 662 O O . GLN A 1 83 ? 6.290 -4.531 -0.909 1.00 96.00 83 GLN A O 1
ATOM 667 N N . ALA A 1 84 ? 6.779 -2.587 -1.928 1.00 95.56 84 ALA A N 1
ATOM 668 C CA . ALA A 1 84 ? 7.181 -1.890 -0.705 1.00 95.56 84 ALA A CA 1
ATOM 669 C C . ALA A 1 84 ? 6.039 -1.820 0.328 1.00 95.56 84 ALA A C 1
ATOM 671 O O . ALA A 1 84 ? 6.235 -2.094 1.514 1.00 95.56 84 ALA A O 1
ATOM 672 N N . ALA A 1 85 ? 4.821 -1.514 -0.127 1.00 95.31 85 ALA A N 1
ATOM 673 C CA . ALA A 1 85 ? 3.627 -1.495 0.716 1.00 95.31 85 ALA A CA 1
ATOM 674 C C . ALA A 1 85 ? 3.292 -2.884 1.292 1.00 95.31 85 ALA A C 1
ATOM 676 O O . ALA A 1 85 ? 2.971 -3.014 2.476 1.00 95.31 85 ALA A O 1
ATOM 677 N N . ALA A 1 86 ? 3.400 -3.930 0.473 1.00 95.62 86 ALA A N 1
ATOM 678 C CA . ALA A 1 86 ? 3.205 -5.311 0.899 1.00 95.62 86 ALA A CA 1
ATOM 679 C C . ALA A 1 86 ? 4.238 -5.752 1.944 1.00 95.62 86 ALA A C 1
ATOM 681 O O . ALA A 1 86 ? 3.880 -6.387 2.934 1.00 95.62 86 ALA A O 1
ATOM 682 N N . GLU A 1 87 ? 5.506 -5.388 1.764 1.00 95.25 87 GLU A N 1
ATOM 683 C CA . GLU A 1 87 ? 6.568 -5.680 2.726 1.00 95.25 87 GLU A CA 1
ATOM 684 C C . GLU A 1 87 ? 6.358 -4.933 4.050 1.00 95.25 87 GLU A C 1
ATOM 686 O O . GLU A 1 87 ? 6.566 -5.492 5.130 1.00 95.25 87 GLU A O 1
ATOM 691 N N . PHE A 1 88 ? 5.907 -3.678 3.989 1.00 95.25 88 PHE A N 1
ATOM 692 C CA . PHE A 1 88 ? 5.523 -2.924 5.178 1.00 95.25 88 PHE A CA 1
ATOM 693 C C . PHE A 1 88 ? 4.395 -3.622 5.944 1.00 95.25 88 PHE A C 1
ATOM 695 O O . PHE A 1 88 ? 4.513 -3.819 7.155 1.00 95.25 88 PHE A O 1
ATOM 702 N N . ILE A 1 89 ? 3.336 -4.051 5.250 1.00 93.19 89 ILE A N 1
ATOM 703 C CA . ILE A 1 89 ? 2.249 -4.822 5.861 1.00 93.19 89 ILE A CA 1
ATOM 704 C C . ILE A 1 89 ? 2.779 -6.120 6.453 1.00 93.19 89 ILE A C 1
ATOM 706 O O . ILE A 1 89 ? 2.464 -6.413 7.596 1.00 93.19 89 ILE A O 1
ATOM 710 N N . ALA A 1 90 ? 3.606 -6.879 5.734 1.00 92.25 90 ALA A N 1
ATOM 711 C CA . ALA A 1 90 ? 4.138 -8.149 6.221 1.00 92.25 90 ALA A CA 1
ATOM 712 C C . ALA A 1 90 ? 4.935 -7.989 7.528 1.00 92.25 90 ALA A C 1
ATOM 714 O O . ALA A 1 90 ? 4.794 -8.815 8.429 1.00 92.25 90 ALA A O 1
ATOM 715 N N . ARG A 1 91 ? 5.710 -6.903 7.659 1.00 91.75 91 ARG A N 1
ATOM 716 C CA . ARG A 1 91 ? 6.460 -6.564 8.881 1.00 91.75 91 ARG A CA 1
ATOM 717 C C . ARG A 1 91 ? 5.567 -6.197 10.065 1.00 91.75 91 ARG A C 1
ATOM 719 O O . ARG A 1 91 ? 5.927 -6.478 11.202 1.00 91.75 91 ARG A O 1
ATOM 726 N N . HIS A 1 92 ? 4.415 -5.586 9.801 1.00 88.94 92 HIS A N 1
ATOM 727 C CA . HIS A 1 92 ? 3.497 -5.085 10.831 1.00 88.94 92 HIS A CA 1
ATOM 728 C C . HIS A 1 92 ? 2.236 -5.929 10.991 1.00 88.94 92 HIS A C 1
ATOM 730 O O . HIS A 1 92 ? 1.364 -5.611 11.803 1.00 88.94 92 HIS A O 1
ATOM 736 N N . ARG A 1 93 ? 2.124 -7.011 10.220 1.00 79.25 93 ARG A N 1
ATOM 737 C CA . ARG A 1 93 ? 1.055 -7.978 10.358 1.00 79.25 93 ARG A CA 1
ATOM 738 C C . ARG A 1 93 ? 1.216 -8.573 11.739 1.00 79.25 93 ARG A C 1
ATOM 740 O O . ARG A 1 93 ? 2.172 -9.301 12.008 1.00 79.25 93 ARG A O 1
ATOM 747 N N . ILE A 1 94 ? 0.273 -8.254 12.620 1.00 65.38 94 ILE A N 1
ATOM 748 C CA . ILE A 1 94 ? 0.112 -8.977 13.873 1.00 65.38 94 ILE A CA 1
ATOM 749 C C . ILE A 1 94 ? 0.001 -10.434 13.443 1.00 65.38 94 ILE A C 1
ATOM 751 O O . ILE A 1 94 ? -0.960 -10.792 12.757 1.00 65.38 94 ILE A O 1
ATOM 755 N N . ARG A 1 95 ? 1.018 -11.251 13.750 1.00 59.75 95 ARG A N 1
ATOM 756 C CA . ARG A 1 95 ? 0.950 -12.698 13.559 1.00 59.75 95 ARG A CA 1
ATOM 757 C C . ARG A 1 95 ? -0.249 -13.150 14.381 1.00 59.75 95 ARG A C 1
ATOM 759 O O . ARG A 1 95 ? -0.121 -13.418 15.571 1.00 59.75 95 ARG A O 1
ATOM 766 N N . ARG A 1 96 ? -1.435 -13.209 13.769 1.00 50.44 96 ARG A N 1
ATOM 767 C CA . ARG A 1 96 ? -2.499 -14.068 14.263 1.00 50.44 96 ARG A CA 1
ATOM 768 C C . ARG A 1 96 ? -1.861 -15.438 14.201 1.00 50.44 96 ARG A C 1
ATOM 770 O O . ARG A 1 96 ? -1.585 -15.939 13.113 1.00 50.44 96 ARG A O 1
ATOM 777 N N . ARG A 1 97 ? -1.456 -15.907 15.382 1.00 44.38 97 ARG A N 1
ATOM 778 C CA . ARG A 1 97 ? -0.875 -17.217 15.641 1.00 44.38 97 ARG A CA 1
ATOM 779 C C . ARG A 1 97 ? -1.522 -18.200 14.658 1.00 44.38 97 ARG A C 1
ATOM 781 O O . ARG A 1 97 ? -2.756 -18.207 14.605 1.00 44.38 97 ARG A O 1
ATOM 788 N N . PRO A 1 98 ? -0.755 -18.953 13.845 1.00 44.25 98 PRO A N 1
ATOM 789 C CA . PRO A 1 98 ? -1.370 -20.038 13.091 1.00 44.25 98 PRO A CA 1
ATOM 790 C C . PRO A 1 98 ? -2.178 -20.865 14.099 1.00 44.25 98 PRO A C 1
ATOM 792 O O . PRO A 1 98 ? -1.705 -20.998 15.237 1.00 44.25 98 PRO A O 1
ATOM 795 N N . PRO A 1 99 ? -3.397 -21.338 13.769 1.00 43.56 99 PRO A N 1
ATOM 796 C CA . PRO A 1 99 ? -4.086 -22.255 14.663 1.00 43.56 99 PRO A CA 1
ATOM 797 C C . PRO A 1 99 ? -3.070 -23.341 14.995 1.00 43.56 99 PRO A C 1
ATOM 799 O O . PRO A 1 99 ? -2.505 -23.944 14.081 1.00 43.56 99 PRO A O 1
ATOM 802 N N . SER A 1 100 ? -2.731 -23.474 16.283 1.00 44.41 100 SER A N 1
ATOM 803 C CA . SER A 1 100 ? -1.885 -24.566 16.741 1.00 44.41 100 SER A CA 1
ATOM 804 C C . SER A 1 100 ? -2.477 -25.813 16.111 1.00 44.41 100 SER A C 1
ATOM 806 O O . SER A 1 100 ? -3.654 -26.100 16.334 1.00 44.41 100 SER A O 1
ATOM 808 N N . SER A 1 101 ? -1.701 -26.474 15.255 1.00 43.50 101 SER A N 1
ATOM 809 C CA . SER A 1 101 ? -2.075 -27.766 14.714 1.00 43.50 101 SER A CA 1
ATOM 810 C C . SER A 1 101 ? -2.223 -28.680 15.921 1.00 43.50 101 SER A C 1
ATOM 812 O O . SER A 1 101 ? -1.238 -29.107 16.513 1.00 43.50 101 SER A O 1
ATOM 814 N N . ALA A 1 102 ? -3.460 -28.865 16.367 1.00 50.31 102 ALA A N 1
ATOM 815 C CA . ALA A 1 102 ? -3.814 -29.921 17.280 1.00 50.31 102 ALA A CA 1
ATOM 816 C C . ALA A 1 102 ? -3.880 -31.183 16.427 1.00 50.31 102 ALA A C 1
ATOM 818 O O . ALA A 1 102 ? -4.899 -31.433 15.780 1.00 50.31 102 ALA A O 1
ATOM 819 N N . ARG A 1 103 ? -2.759 -31.901 16.362 1.00 44.31 103 ARG A N 1
ATOM 820 C CA . ARG A 1 103 ? -2.676 -33.358 16.226 1.00 44.31 103 ARG A CA 1
ATOM 821 C C . ARG A 1 103 ? -1.230 -33.800 16.322 1.00 44.31 103 ARG A C 1
ATOM 823 O O . ARG A 1 103 ? -0.401 -33.211 15.596 1.00 44.31 103 ARG A O 1
#

Radius of gyration: 16.11 Å; chains: 1; bounding box: 37×51×39 Å

Foldseek 3Di:
DDDPPDPPPPDDPVLVVLLVVLLVVLLVLLLVDDPVLLQVLLVLLQVQAPDPDPRDDDDDDDPVRSSVSSNVSSVGGHSVSSVVSSVSSVVVVPPPDDPPPPD